Protein AF-A0AAV6CC73-F1 (afdb_monomer_lite)

Radius of gyration: 17.83 Å; chains: 1; bounding box: 37×33×44 Å

Structure (mmCIF, N/CA/C/O backbone):
data_AF-A0AAV6CC73-F1
#
_entry.id   AF-A0AAV6CC73-F1
#
loop_
_atom_site.group_PDB
_atom_site.id
_atom_site.type_symbol
_atom_site.label_atom_id
_atom_site.label_alt_id
_atom_site.label_comp_id
_atom_site.label_asym_id
_atom_site.label_entity_id
_atom_site.label_seq_id
_atom_site.pdbx_PDB_ins_code
_atom_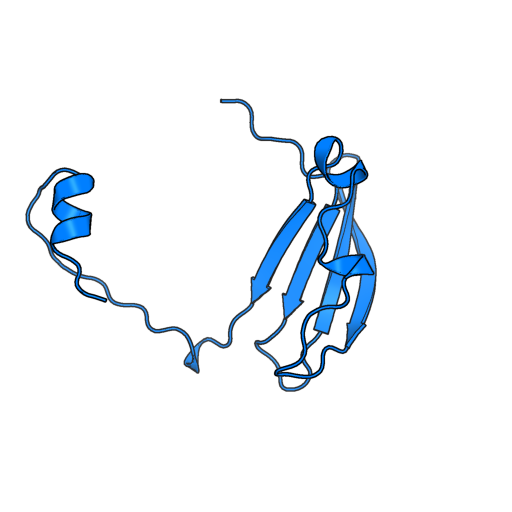site.Cartn_x
_atom_site.Cartn_y
_atom_site.Cartn_z
_atom_site.occupancy
_atom_site.B_iso_or_equiv
_atom_site.auth_seq_id
_atom_site.auth_comp_id
_atom_site.auth_asym_id
_atom_site.auth_atom_id
_atom_site.pdbx_PDB_model_num
ATOM 1 N N . MET A 1 1 ? -16.486 17.781 -3.848 1.00 48.88 1 MET A N 1
ATOM 2 C CA . MET A 1 1 ? -15.075 17.824 -4.309 1.00 48.88 1 MET A CA 1
ATOM 3 C C . MET A 1 1 ? -14.931 16.892 -5.508 1.00 48.88 1 MET A C 1
ATOM 5 O O . MET A 1 1 ? -15.397 15.765 -5.415 1.00 48.88 1 MET A O 1
ATOM 9 N N . LYS A 1 2 ? -14.367 17.331 -6.645 1.00 57.34 2 LYS A N 1
ATOM 10 C CA . LYS A 1 2 ? -14.126 16.427 -7.790 1.00 57.34 2 LYS A CA 1
ATOM 11 C C . LYS A 1 2 ? -12.947 15.503 -7.466 1.00 57.34 2 LYS A C 1
ATOM 13 O O . LYS A 1 2 ? -11.908 15.989 -7.024 1.00 57.34 2 LYS A O 1
ATOM 18 N N . ALA A 1 3 ? -13.106 14.195 -7.677 1.00 69.62 3 ALA A N 1
ATOM 19 C CA . ALA A 1 3 ? -12.035 13.225 -7.461 1.00 69.62 3 ALA A CA 1
ATOM 20 C C . ALA A 1 3 ? -10.827 13.554 -8.357 1.00 69.62 3 ALA A C 1
ATOM 22 O O . ALA A 1 3 ? -10.976 13.819 -9.553 1.00 69.62 3 ALA A O 1
ATOM 23 N N . LYS A 1 4 ? -9.623 13.570 -7.775 1.00 79.38 4 LYS A N 1
ATOM 24 C CA . LYS A 1 4 ? -8.394 13.878 -8.513 1.00 79.38 4 LYS A CA 1
ATOM 25 C C . LYS A 1 4 ? -8.109 12.747 -9.504 1.00 79.38 4 LYS A C 1
ATOM 27 O O . LYS A 1 4 ? -8.020 11.589 -9.108 1.00 79.38 4 LYS A O 1
ATOM 32 N N . LYS A 1 5 ? -7.931 13.077 -10.787 1.00 87.00 5 LYS A N 1
ATOM 33 C CA . LYS A 1 5 ? -7.600 12.087 -11.822 1.00 87.00 5 LYS A CA 1
ATOM 34 C C . LYS A 1 5 ? -6.266 11.401 -11.500 1.00 87.00 5 LYS A C 1
ATOM 36 O O . LYS A 1 5 ? -5.237 12.076 -11.370 1.00 87.00 5 LYS A O 1
ATOM 41 N N . ILE A 1 6 ? -6.290 10.074 -11.391 1.00 89.75 6 ILE A N 1
ATOM 42 C CA . ILE A 1 6 ? -5.101 9.227 -11.248 1.00 89.75 6 ILE A CA 1
ATOM 43 C C . ILE A 1 6 ? -4.494 8.988 -12.634 1.00 89.75 6 ILE A C 1
ATOM 45 O O . ILE A 1 6 ? -5.221 8.733 -13.589 1.00 89.75 6 ILE A O 1
ATOM 49 N N . HIS A 1 7 ? -3.173 9.124 -12.742 1.00 91.38 7 HIS A N 1
ATOM 50 C CA . HIS A 1 7 ? -2.419 8.970 -13.995 1.00 91.38 7 HIS A CA 1
ATOM 51 C C . HIS A 1 7 ? -1.514 7.737 -13.977 1.00 91.38 7 HIS A C 1
ATOM 53 O O . HIS A 1 7 ? -1.153 7.213 -15.025 1.00 91.38 7 HIS A O 1
ATOM 59 N N . SER A 1 8 ? -1.132 7.281 -12.790 1.00 91.25 8 SER A N 1
ATOM 60 C CA . SER A 1 8 ? -0.389 6.043 -12.598 1.00 91.25 8 SER A CA 1
ATOM 61 C C . SER A 1 8 ? -0.661 5.465 -11.218 1.00 91.25 8 SER A C 1
ATOM 63 O O . SER A 1 8 ? -1.073 6.180 -10.299 1.00 91.25 8 SER A O 1
ATOM 65 N N . CYS A 1 9 ? -0.439 4.165 -11.075 1.00 92.12 9 CYS A N 1
ATOM 66 C CA . CYS A 1 9 ? -0.592 3.453 -9.820 1.00 92.12 9 CYS A CA 1
ATOM 67 C C . CYS A 1 9 ? 0.612 2.545 -9.583 1.00 92.12 9 CYS A C 1
ATOM 69 O O . CYS A 1 9 ? 1.030 1.832 -10.484 1.00 92.12 9 CYS A O 1
ATOM 71 N N . ASN A 1 10 ? 1.162 2.573 -8.378 1.00 93.00 10 ASN A N 1
ATOM 72 C CA . ASN A 1 10 ? 2.122 1.588 -7.914 1.00 93.00 10 ASN A CA 1
ATOM 73 C C . ASN A 1 10 ? 1.415 0.654 -6.930 1.00 93.00 10 ASN A C 1
ATOM 75 O O . ASN A 1 10 ? 0.722 1.140 -6.035 1.00 93.00 10 ASN A O 1
ATOM 79 N N . VAL A 1 11 ? 1.626 -0.650 -7.070 1.00 93.75 11 VAL A N 1
ATOM 80 C CA . VAL A 1 11 ? 1.172 -1.668 -6.118 1.00 93.75 11 VAL A CA 1
ATOM 81 C C . VAL A 1 11 ? 2.403 -2.384 -5.585 1.00 93.75 11 VAL A C 1
ATOM 83 O O . VAL A 1 11 ? 3.115 -3.034 -6.347 1.00 93.75 11 VAL A O 1
ATOM 86 N N . LEU A 1 12 ? 2.668 -2.215 -4.294 1.00 92.12 12 LEU A N 1
ATOM 87 C CA . LEU A 1 12 ? 3.698 -2.943 -3.569 1.00 92.12 12 LEU A CA 1
ATOM 88 C C . LEU A 1 12 ? 3.056 -4.170 -2.924 1.00 92.12 12 LEU A C 1
ATOM 90 O O . LEU A 1 12 ? 2.285 -4.037 -1.977 1.00 92.12 12 LEU A O 1
ATOM 94 N N . ASP A 1 13 ? 3.374 -5.342 -3.446 1.00 91.94 13 ASP A N 1
ATOM 95 C CA . ASP A 1 13 ? 2.960 -6.619 -2.894 1.00 91.94 13 ASP A CA 1
ATOM 96 C C . ASP A 1 13 ? 3.984 -7.085 -1.862 1.00 91.94 13 ASP A C 1
ATOM 98 O O . ASP A 1 13 ? 5.113 -7.426 -2.215 1.00 91.94 13 ASP A O 1
ATOM 102 N N . LEU A 1 14 ? 3.593 -7.050 -0.589 1.00 87.69 14 LEU A N 1
ATOM 103 C CA . LEU A 1 14 ? 4.340 -7.638 0.522 1.00 87.69 14 LEU A CA 1
ATOM 104 C C . LEU A 1 14 ? 3.673 -8.922 1.032 1.00 87.69 14 LEU A C 1
ATOM 106 O O . LEU A 1 14 ? 4.172 -9.508 1.986 1.00 87.69 14 LEU A O 1
ATOM 110 N N . ALA A 1 15 ? 2.541 -9.328 0.443 1.00 83.38 15 ALA A N 1
ATOM 111 C CA . ALA A 1 15 ? 1.695 -10.416 0.927 1.00 83.38 15 ALA A CA 1
ATOM 112 C C . ALA A 1 15 ? 2.234 -11.811 0.567 1.00 83.38 15 ALA A C 1
ATOM 11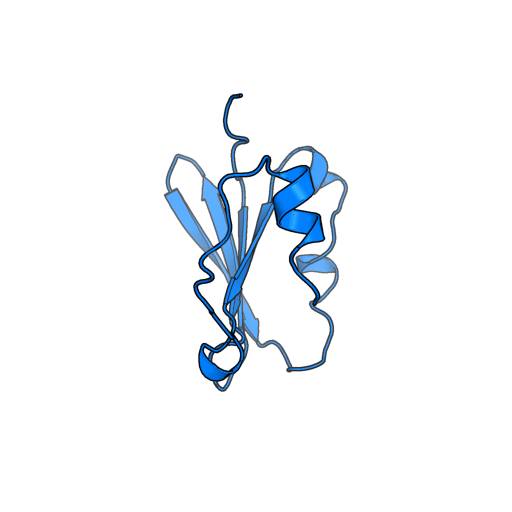4 O O . ALA A 1 15 ? 1.880 -12.788 1.221 1.00 83.38 15 ALA A O 1
ATO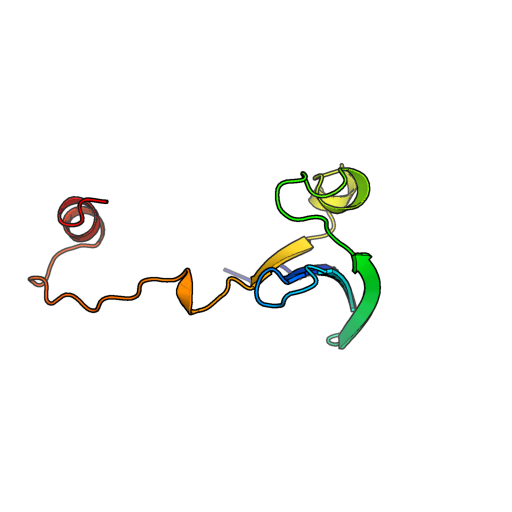M 115 N N . HIS A 1 16 ? 3.083 -11.906 -0.458 1.00 80.62 16 HIS A N 1
ATOM 116 C CA . HIS A 1 16 ? 3.627 -13.166 -0.966 1.00 80.62 16 HIS A CA 1
ATOM 117 C C . HIS A 1 16 ? 5.121 -13.331 -0.644 1.00 80.62 16 HIS A C 1
ATOM 119 O O . HIS A 1 16 ? 5.835 -12.356 -0.415 1.00 80.62 16 HIS A O 1
ATOM 125 N N . GLU A 1 17 ? 5.618 -14.574 -0.711 1.00 78.88 17 GLU A N 1
ATOM 126 C CA . GLU A 1 17 ? 7.021 -14.934 -0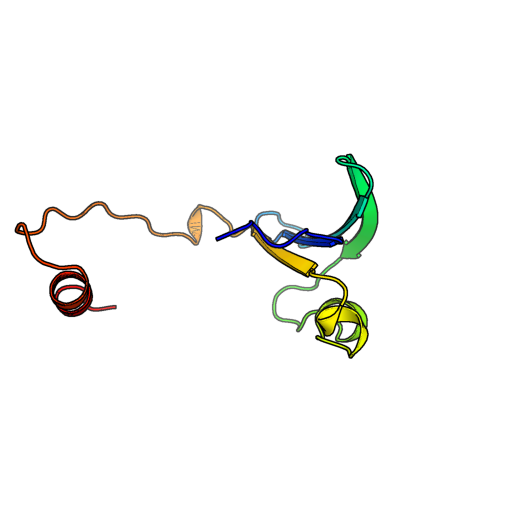.419 1.00 78.88 17 GLU A CA 1
ATOM 127 C C . GLU A 1 17 ? 8.056 -14.150 -1.244 1.00 78.88 17 GLU A C 1
ATOM 129 O O . GLU A 1 17 ? 9.205 -13.997 -0.830 1.00 78.88 17 GLU A O 1
ATOM 134 N N . GLN A 1 18 ? 7.659 -13.644 -2.413 1.00 85.69 18 GLN A N 1
ATOM 135 C CA . GLN A 1 18 ? 8.494 -12.813 -3.274 1.00 85.69 18 GLN A CA 1
ATOM 136 C C . GLN A 1 18 ? 7.859 -11.431 -3.417 1.00 85.69 18 GLN A C 1
ATOM 138 O O . GLN A 1 18 ? 7.033 -11.249 -4.317 1.00 85.69 18 GLN A O 1
ATOM 143 N N . PRO A 1 19 ? 8.243 -10.451 -2.579 1.00 88.69 19 PRO A N 1
ATOM 144 C CA . PRO A 1 19 ? 7.701 -9.114 -2.694 1.00 88.69 19 PRO A CA 1
ATOM 145 C C . PRO A 1 19 ? 8.005 -8.498 -4.052 1.00 88.69 19 PRO A C 1
ATOM 147 O O . PRO A 1 19 ? 9.108 -8.623 -4.598 1.00 88.69 19 PRO A O 1
ATOM 150 N N . ARG A 1 20 ? 7.011 -7.816 -4.610 1.00 92.75 20 ARG A N 1
ATOM 151 C CA . ARG A 1 20 ? 7.080 -7.236 -5.952 1.00 92.75 20 ARG A CA 1
ATOM 152 C C . ARG A 1 20 ? 6.449 -5.861 -5.964 1.00 92.75 20 ARG A C 1
ATOM 154 O O . ARG A 1 20 ? 5.540 -5.552 -5.203 1.00 92.75 20 ARG A O 1
ATOM 161 N N . LEU A 1 21 ? 6.942 -5.020 -6.858 1.00 93.06 21 LEU A N 1
ATOM 162 C CA . LEU A 1 21 ? 6.373 -3.717 -7.139 1.00 93.06 21 LEU A CA 1
ATOM 163 C C . LEU A 1 21 ? 5.893 -3.694 -8.581 1.00 93.06 21 LEU A C 1
ATOM 165 O O . LEU A 1 21 ? 6.700 -3.704 -9.514 1.00 93.06 21 LEU A O 1
ATOM 169 N N . TRP A 1 22 ? 4.580 -3.608 -8.754 1.00 94.62 22 TRP A N 1
ATOM 170 C CA . TRP A 1 22 ? 3.966 -3.353 -10.047 1.00 94.62 22 TRP A CA 1
ATOM 171 C C . TRP A 1 22 ? 3.716 -1.868 -10.229 1.00 94.62 22 TRP A C 1
ATOM 173 O O . TRP A 1 22 ? 3.321 -1.154 -9.305 1.00 94.62 22 TRP A O 1
ATOM 183 N N . ARG A 1 23 ? 3.916 -1.403 -11.455 1.00 93.19 23 ARG A N 1
ATOM 184 C CA . ARG A 1 23 ? 3.599 -0.048 -11.880 1.00 93.19 23 ARG A CA 1
ATOM 185 C C . ARG A 1 23 ? 2.590 -0.127 -12.997 1.00 93.19 23 ARG A C 1
ATOM 187 O O . ARG A 1 23 ? 2.767 -0.878 -13.952 1.00 93.19 23 ARG A O 1
ATOM 194 N N . PHE A 1 24 ? 1.572 0.700 -12.898 1.00 94.19 24 PHE A N 1
ATOM 195 C CA . PHE A 1 24 ? 0.498 0.803 -13.854 1.00 94.19 24 PHE A CA 1
ATOM 196 C C . PHE A 1 24 ? 0.389 2.233 -14.364 1.00 94.19 24 PHE A C 1
ATOM 198 O O . PHE A 1 24 ? 0.500 3.198 -13.602 1.00 94.19 24 PHE A O 1
ATOM 205 N N . ASP A 1 25 ? 0.113 2.366 -15.652 1.00 93.12 25 ASP A N 1
ATOM 206 C CA . ASP A 1 25 ? -0.282 3.616 -16.281 1.00 93.12 25 ASP A CA 1
ATOM 207 C C . ASP A 1 25 ? -1.817 3.657 -16.376 1.00 93.12 25 ASP A C 1
ATOM 209 O O . ASP A 1 25 ? -2.453 2.689 -16.803 1.00 93.12 25 ASP A O 1
ATOM 213 N N . ALA A 1 26 ? -2.415 4.760 -15.919 1.00 90.81 26 ALA A N 1
ATOM 214 C CA . ALA A 1 26 ? -3.856 4.982 -15.944 1.00 90.81 26 ALA A CA 1
ATOM 215 C C . ALA A 1 26 ? -4.190 6.049 -16.997 1.00 90.81 26 ALA A C 1
ATOM 217 O O . ALA A 1 26 ? -4.030 7.255 -16.775 1.00 90.81 26 ALA A O 1
ATOM 218 N N . ARG A 1 27 ? -4.675 5.605 -18.159 1.00 85.31 27 ARG A N 1
ATOM 219 C CA . ARG A 1 27 ? -5.034 6.454 -19.306 1.00 85.31 27 ARG A CA 1
ATOM 220 C C . ARG A 1 27 ? -6.385 6.048 -19.865 1.00 85.31 27 ARG A C 1
ATOM 222 O O . ARG A 1 27 ? -6.713 4.872 -19.927 1.00 85.31 27 ARG A O 1
ATOM 229 N N . ASN A 1 28 ? -7.153 7.040 -20.315 1.00 80.31 28 ASN A N 1
ATOM 230 C CA . ASN A 1 28 ? -8.410 6.846 -21.050 1.00 80.31 28 ASN A CA 1
ATOM 231 C C . ASN A 1 28 ? -9.415 5.897 -20.365 1.00 80.31 28 ASN A C 1
ATOM 233 O O . ASN A 1 28 ? -10.126 5.162 -21.037 1.00 80.31 28 ASN A O 1
ATOM 237 N N . GLY A 1 29 ? -9.460 5.899 -19.028 1.00 80.69 29 GLY A N 1
ATOM 238 C CA . GLY A 1 29 ? -10.346 5.023 -18.251 1.00 80.69 29 GLY A CA 1
ATOM 239 C C . GLY A 1 29 ? -9.851 3.580 -18.088 1.00 80.69 29 GLY A C 1
ATOM 240 O O . GLY A 1 29 ? -10.503 2.810 -17.395 1.00 80.69 29 GLY A O 1
ATOM 241 N N . GLY A 1 30 ? -8.702 3.225 -18.671 1.00 87.50 30 GLY A N 1
ATOM 242 C CA . GLY A 1 30 ? -8.047 1.930 -18.504 1.00 87.50 30 GLY A CA 1
ATOM 243 C C . GLY A 1 30 ? -6.811 1.995 -17.605 1.00 87.50 30 GLY A C 1
ATOM 244 O O . GLY A 1 30 ? -6.233 3.063 -17.380 1.00 87.50 30 GLY A O 1
ATOM 245 N N . VAL A 1 31 ? -6.397 0.826 -17.119 1.00 92.62 31 VAL A N 1
ATOM 246 C CA . VAL A 1 31 ? -5.183 0.621 -16.320 1.00 92.62 31 VAL A CA 1
ATOM 247 C C . VAL A 1 31 ? -4.334 -0.438 -17.022 1.00 92.62 31 VAL A C 1
ATOM 249 O O . VAL A 1 31 ? -4.814 -1.541 -17.272 1.00 92.62 31 VAL A O 1
ATOM 252 N N . LYS A 1 32 ? -3.089 -0.104 -17.372 1.00 94.81 32 LYS A N 1
ATOM 253 C CA . LYS A 1 32 ? -2.157 -1.007 -18.067 1.00 94.81 32 LYS A CA 1
ATOM 254 C C . LYS A 1 32 ? -0.893 -1.199 -17.239 1.00 94.81 32 LYS A C 1
ATOM 256 O O . LYS A 1 32 ? -0.364 -0.220 -16.723 1.00 94.81 32 LYS A O 1
ATOM 261 N N . LEU A 1 33 ? -0.387 -2.432 -17.153 1.00 94.94 33 LEU A N 1
ATOM 262 C CA . LEU A 1 33 ? 0.912 -2.717 -16.540 1.00 94.94 33 LEU A CA 1
ATOM 263 C C . LEU A 1 33 ? 2.033 -2.045 -1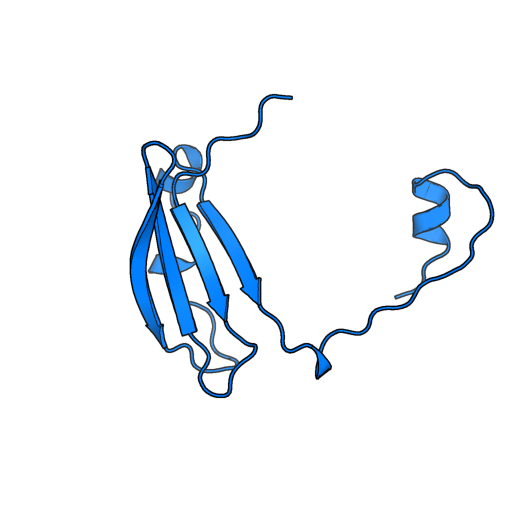7.356 1.00 94.94 33 LEU A C 1
ATOM 265 O O . LEU A 1 33 ? 2.184 -2.297 -18.551 1.00 94.94 33 LEU A O 1
ATOM 269 N N . ASP A 1 34 ? 2.777 -1.162 -16.700 1.00 93.06 34 ASP A N 1
ATOM 270 C CA . ASP A 1 34 ? 3.911 -0.399 -17.237 1.00 93.06 34 ASP A CA 1
ATOM 271 C C . ASP A 1 34 ? 5.257 -1.005 -16.815 1.00 93.06 34 ASP A C 1
ATOM 273 O O . ASP A 1 34 ? 6.261 -0.870 -17.510 1.00 93.06 34 ASP A O 1
ATOM 277 N N . GLY A 1 35 ? 5.299 -1.696 -15.677 1.00 91.88 35 GLY A N 1
ATOM 278 C CA . GLY A 1 35 ? 6.496 -2.412 -15.269 1.00 91.88 35 GLY A CA 1
ATOM 279 C C . GLY A 1 35 ? 6.313 -3.214 -13.997 1.00 91.88 35 GLY A C 1
ATOM 280 O O . GLY A 1 35 ? 5.376 -3.004 -13.230 1.00 91.88 35 GLY A O 1
ATOM 281 N N . GLU A 1 36 ? 7.262 -4.107 -13.778 1.00 94.19 36 GLU A N 1
ATOM 282 C CA . GLU A 1 36 ? 7.346 -4.977 -12.619 1.00 94.19 36 GLU A CA 1
ATOM 283 C C . GLU A 1 36 ? 8.795 -5.017 -12.150 1.00 94.19 36 GLU A C 1
ATOM 285 O O . GLU A 1 36 ? 9.720 -5.006 -12.968 1.00 94.19 36 GLU A O 1
ATOM 290 N N . MET A 1 37 ? 8.999 -5.046 -10.838 1.00 91.88 37 MET A N 1
ATOM 291 C CA . MET A 1 37 ? 10.315 -5.295 -10.272 1.00 91.88 37 MET A CA 1
ATOM 292 C C . MET A 1 37 ? 10.226 -6.082 -8.962 1.00 91.88 37 MET A C 1
ATOM 294 O O . MET A 1 37 ? 9.311 -5.834 -8.172 1.00 91.88 37 MET A O 1
ATOM 298 N N . PRO A 1 38 ? 11.170 -7.001 -8.700 1.00 91.69 38 PRO A N 1
ATOM 299 C CA . PRO A 1 38 ? 11.282 -7.637 -7.396 1.00 91.69 38 PRO A CA 1
ATOM 300 C C . PRO A 1 38 ? 11.699 -6.608 -6.340 1.00 91.69 38 PRO A C 1
ATOM 302 O O . PRO A 1 38 ? 12.439 -5.662 -6.629 1.00 91.69 38 PRO A O 1
ATOM 305 N N . ILE A 1 39 ? 11.230 -6.806 -5.113 1.00 88.94 39 ILE A N 1
ATOM 306 C CA . ILE A 1 39 ? 11.593 -6.010 -3.944 1.00 88.94 39 ILE A CA 1
ATOM 307 C C . ILE A 1 39 ? 12.197 -6.941 -2.903 1.00 88.94 39 ILE A C 1
ATOM 309 O O . ILE A 1 39 ? 11.634 -7.980 -2.571 1.00 88.94 39 ILE A O 1
ATOM 313 N N . THR A 1 40 ? 13.345 -6.549 -2.361 1.00 86.25 40 THR A N 1
ATOM 314 C CA . THR A 1 40 ? 13.934 -7.251 -1.225 1.00 86.25 40 THR A CA 1
ATOM 315 C C . THR A 1 40 ? 13.267 -6.745 0.059 1.00 86.25 40 THR A C 1
ATOM 317 O O . THR A 1 40 ? 13.326 -5.535 0.316 1.00 86.25 40 THR A O 1
ATOM 320 N N . PRO A 1 41 ? 12.641 -7.617 0.875 1.00 80.56 41 PRO A N 1
ATOM 321 C CA . PRO A 1 41 ? 12.082 -7.218 2.163 1.00 80.56 41 PRO A CA 1
ATOM 322 C C . PRO A 1 41 ? 13.104 -6.443 3.007 1.00 80.56 41 PRO A C 1
ATOM 324 O O . PRO A 1 41 ? 14.290 -6.768 3.018 1.00 80.56 41 PRO A O 1
ATOM 327 N N . GLY A 1 42 ? 12.655 -5.395 3.698 1.00 79.69 42 GLY A N 1
ATOM 328 C CA . GLY A 1 42 ? 13.519 -4.558 4.540 1.00 79.69 42 GLY A CA 1
ATOM 329 C C . GLY A 1 42 ? 14.400 -3.553 3.785 1.00 79.69 42 GLY A C 1
ATOM 330 O O . GLY A 1 42 ? 15.080 -2.753 4.424 1.00 79.69 42 GLY A O 1
ATOM 331 N N . THR A 1 43 ? 14.372 -3.534 2.448 1.00 82.44 43 THR A N 1
ATOM 332 C CA . THR A 1 43 ? 15.068 -2.510 1.652 1.00 82.44 43 THR A CA 1
ATOM 333 C C . THR A 1 43 ? 14.116 -1.390 1.221 1.00 82.44 43 THR A C 1
ATOM 335 O O . THR A 1 43 ? 12.941 -1.644 0.942 1.00 82.44 43 THR A O 1
ATOM 338 N N . PRO A 1 44 ? 14.583 -0.130 1.158 1.00 81.44 44 PRO A N 1
ATOM 339 C CA . PRO A 1 44 ? 13.758 0.964 0.667 1.00 81.44 44 PRO A CA 1
ATOM 340 C C . PRO A 1 44 ? 13.441 0.786 -0.823 1.00 81.44 44 PRO A C 1
ATOM 342 O O . PRO A 1 44 ? 14.302 0.415 -1.623 1.00 81.44 44 PRO A O 1
ATOM 345 N N . VAL A 1 45 ? 12.209 1.129 -1.216 1.00 81.94 45 VAL A N 1
ATOM 346 C CA . VAL A 1 45 ? 11.807 1.169 -2.630 1.00 81.94 45 VAL A CA 1
ATOM 347 C C . VAL A 1 45 ? 12.728 2.131 -3.394 1.00 81.94 45 VAL A C 1
ATOM 349 O O . VAL A 1 45 ? 12.955 3.250 -2.917 1.00 81.94 45 VAL A O 1
ATOM 352 N N . PRO A 1 46 ? 13.227 1.768 -4.594 1.00 82.00 46 PRO A N 1
ATOM 353 C CA . PRO A 1 46 ? 14.131 2.630 -5.340 1.00 82.00 46 PRO A CA 1
ATOM 354 C C . PRO A 1 46 ? 13.562 4.043 -5.543 1.00 82.00 46 PRO A C 1
ATOM 356 O O . PRO A 1 46 ? 12.418 4.186 -5.996 1.00 82.00 46 PRO A O 1
ATOM 359 N N . PRO A 1 47 ? 14.356 5.107 -5.308 1.00 80.00 47 PRO A N 1
ATOM 360 C CA . PRO A 1 47 ? 13.884 6.487 -5.407 1.00 80.00 47 PRO A CA 1
ATOM 361 C C . PRO A 1 47 ? 13.274 6.825 -6.769 1.00 80.00 47 PRO A C 1
ATOM 363 O O . PRO A 1 47 ? 12.297 7.558 -6.846 1.00 80.00 47 PRO A O 1
ATOM 366 N N . ARG A 1 48 ? 13.782 6.234 -7.858 1.00 75.69 48 ARG A N 1
ATOM 367 C CA . ARG A 1 48 ? 13.230 6.431 -9.211 1.00 75.69 48 ARG A CA 1
ATOM 368 C C . ARG A 1 48 ? 11.769 5.989 -9.350 1.00 75.69 48 ARG A C 1
ATOM 370 O O . ARG A 1 48 ? 11.089 6.462 -10.255 1.00 75.69 48 ARG A O 1
ATOM 377 N N . VAL A 1 49 ? 11.292 5.100 -8.479 1.00 75.56 49 VAL A N 1
ATOM 378 C CA . VAL A 1 49 ? 9.919 4.582 -8.497 1.00 75.56 49 VAL A CA 1
ATOM 379 C C . VAL A 1 49 ? 9.069 5.192 -7.380 1.00 75.56 49 VAL A C 1
ATOM 381 O O . VAL A 1 49 ? 7.910 5.544 -7.613 1.00 75.56 49 VAL A O 1
ATOM 384 N N . GLY A 1 50 ? 9.645 5.349 -6.185 1.00 70.88 50 GLY A N 1
ATOM 385 C CA . GLY A 1 50 ? 8.935 5.832 -4.997 1.00 70.88 50 GLY A CA 1
ATOM 386 C C . GLY A 1 50 ? 8.947 7.351 -4.799 1.00 70.88 50 GLY A C 1
ATOM 387 O O . GLY A 1 50 ? 8.029 7.892 -4.182 1.00 70.88 50 GLY A O 1
ATOM 388 N N . ALA A 1 51 ? 9.943 8.071 -5.326 1.00 75.62 51 ALA A N 1
ATOM 389 C CA . ALA A 1 51 ? 10.097 9.491 -5.030 1.00 75.62 51 ALA A CA 1
ATOM 390 C C . ALA A 1 51 ? 9.055 10.365 -5.749 1.00 75.62 51 ALA A C 1
ATOM 392 O O . ALA A 1 51 ? 8.604 10.117 -6.879 1.00 75.62 51 ALA A O 1
ATOM 393 N N . LYS A 1 52 ? 8.674 11.452 -5.078 1.00 72.62 52 LYS A N 1
ATOM 394 C CA . LYS A 1 52 ? 7.877 12.527 -5.668 1.00 72.62 52 LYS A CA 1
ATOM 395 C C . LYS A 1 52 ? 8.817 13.488 -6.396 1.00 72.62 52 LYS A C 1
ATOM 397 O O . LYS A 1 52 ? 9.451 14.331 -5.780 1.00 72.62 52 LYS A O 1
ATOM 402 N N . GLY A 1 53 ? 8.923 13.331 -7.714 1.00 74.38 53 GLY A N 1
ATOM 403 C CA . GLY A 1 53 ? 9.573 14.309 -8.590 1.00 74.38 53 GLY A CA 1
ATOM 404 C C . GLY A 1 53 ? 8.623 15.437 -8.995 1.00 74.38 53 GLY A C 1
ATOM 405 O O . GLY A 1 53 ? 7.415 15.358 -8.763 1.00 74.38 53 GLY A O 1
ATOM 406 N N . TRP A 1 54 ? 9.139 16.451 -9.685 1.00 76.50 54 TRP A N 1
ATOM 407 C CA . TRP A 1 54 ? 8.345 17.580 -10.185 1.00 76.50 54 TRP A CA 1
ATOM 408 C C . TRP A 1 54 ? 7.180 17.134 -11.087 1.00 76.50 54 TRP A C 1
ATOM 410 O O . TRP A 1 54 ? 6.099 17.716 -11.028 1.00 76.50 54 TRP A O 1
ATOM 420 N N . GLN A 1 55 ? 7.325 16.032 -11.841 1.00 72.62 55 GLN A N 1
ATOM 421 C CA . GLN A 1 55 ? 6.217 15.491 -12.643 1.00 72.62 55 GLN A CA 1
ATOM 422 C C . GLN A 1 55 ? 5.030 15.004 -11.789 1.00 72.62 55 GLN A C 1
ATOM 424 O O . GLN A 1 55 ? 3.898 14.995 -12.271 1.00 72.62 55 GLN A O 1
ATOM 429 N N . SER A 1 56 ? 5.256 14.619 -10.526 1.00 71.44 56 SER A N 1
ATOM 430 C CA . SER A 1 56 ? 4.195 14.139 -9.622 1.00 71.44 56 SER A CA 1
ATOM 431 C C . SER A 1 56 ? 3.252 15.246 -9.137 1.00 71.44 56 SER A C 1
ATOM 433 O O . SER A 1 56 ? 2.149 14.953 -8.675 1.00 71.44 56 SER A O 1
ATOM 435 N N . LEU A 1 57 ? 3.649 16.515 -9.296 1.00 76.12 57 LEU A N 1
ATOM 436 C CA . LEU A 1 57 ? 2.794 17.671 -9.018 1.00 76.12 57 LEU A CA 1
ATOM 437 C C . LEU A 1 57 ? 1.650 17.773 -10.038 1.00 76.12 57 LEU A C 1
ATOM 439 O O . LEU A 1 57 ? 0.521 18.091 -9.668 1.00 76.12 57 LEU A O 1
ATOM 443 N N . PHE A 1 58 ? 1.921 17.417 -11.297 1.00 79.31 58 PHE A N 1
ATOM 444 C CA . PHE A 1 58 ? 0.957 17.494 -12.400 1.00 79.31 58 PHE A CA 1
ATOM 445 C C . PHE A 1 58 ? 0.306 16.148 -12.736 1.00 79.31 58 PHE A C 1
ATOM 447 O O . PHE A 1 58 ? -0.811 16.108 -13.246 1.00 79.31 58 PHE A O 1
ATOM 454 N N . ARG A 1 59 ? 0.980 15.031 -12.437 1.00 84.25 59 ARG A N 1
ATOM 455 C CA . ARG A 1 59 ? 0.474 13.672 -12.660 1.00 84.25 59 ARG A CA 1
ATOM 456 C C . ARG A 1 59 ? 0.312 12.946 -11.335 1.00 84.25 59 ARG A C 1
ATOM 458 O O . ARG A 1 59 ? 1.279 12.446 -10.764 1.00 84.25 59 ARG A O 1
ATOM 465 N N . THR A 1 60 ? -0.928 12.874 -10.859 1.00 88.06 60 THR A N 1
ATOM 466 C CA . THR A 1 60 ? -1.261 12.143 -9.633 1.00 88.06 60 THR A CA 1
ATOM 467 C C . THR A 1 60 ? -0.889 10.673 -9.773 1.00 88.06 60 THR A C 1
ATOM 469 O O . THR A 1 60 ? -1.375 9.997 -10.682 1.00 88.06 60 THR A O 1
ATOM 472 N N . ARG A 1 61 ? -0.085 10.181 -8.832 1.00 89.31 61 ARG A N 1
ATOM 473 C CA . ARG A 1 61 ? 0.252 8.769 -8.684 1.00 89.31 61 ARG A CA 1
ATOM 474 C C . ARG A 1 61 ? -0.393 8.221 -7.419 1.00 89.31 61 ARG A C 1
ATOM 476 O O . ARG A 1 61 ? -0.237 8.823 -6.358 1.00 89.31 61 ARG A O 1
ATOM 483 N N . LEU A 1 62 ? -1.090 7.100 -7.540 1.00 89.94 62 LEU A N 1
ATOM 484 C CA . LEU A 1 62 ? -1.624 6.343 -6.412 1.00 89.94 62 LEU A CA 1
ATOM 485 C C . LEU A 1 62 ? -0.598 5.284 -5.991 1.00 89.94 62 LEU A C 1
ATOM 487 O O . LEU A 1 62 ? -0.117 4.550 -6.844 1.00 89.94 62 LEU A O 1
ATOM 491 N N . ASN A 1 63 ? -0.254 5.196 -4.709 1.00 90.56 63 ASN A N 1
ATOM 492 C CA . ASN A 1 63 ? 0.576 4.103 -4.196 1.00 90.56 63 ASN A CA 1
ATOM 493 C C . ASN A 1 63 ? -0.288 3.241 -3.276 1.00 90.56 63 ASN A C 1
ATOM 495 O O . ASN A 1 63 ? -0.914 3.776 -2.364 1.00 90.56 63 ASN A O 1
ATOM 499 N N . ILE A 1 64 ? -0.322 1.940 -3.537 1.00 92.00 64 ILE A N 1
ATOM 500 C CA . ILE A 1 64 ? -1.060 0.932 -2.779 1.00 92.00 64 ILE A CA 1
ATOM 501 C C . ILE A 1 64 ? -0.040 -0.067 -2.243 1.00 92.00 64 ILE A C 1
ATOM 503 O O . ILE A 1 64 ? 0.893 -0.437 -2.955 1.00 92.00 64 ILE A O 1
ATOM 507 N N . VAL A 1 65 ? -0.224 -0.500 -1.000 1.00 91.06 65 VAL A N 1
ATOM 508 C CA . VAL A 1 65 ? 0.516 -1.621 -0.421 1.00 91.06 65 VAL A CA 1
ATOM 509 C C . VAL A 1 65 ? -0.464 -2.745 -0.108 1.00 91.06 65 VAL A C 1
ATOM 511 O O . VAL A 1 65 ? -1.541 -2.492 0.433 1.00 91.06 65 VAL A O 1
ATOM 514 N N . TRP A 1 66 ? -0.111 -3.970 -0.478 1.00 90.88 66 TRP A N 1
ATOM 515 C CA . TRP A 1 66 ? -0.785 -5.183 -0.033 1.00 90.88 66 TRP A CA 1
ATOM 516 C C . TRP A 1 66 ? 0.040 -5.784 1.092 1.00 90.88 66 TRP A C 1
ATOM 518 O O . TRP A 1 66 ? 1.210 -6.110 0.903 1.00 90.88 66 TRP A O 1
ATOM 528 N N . ILE A 1 67 ? -0.568 -5.858 2.270 1.00 87.69 67 ILE A N 1
ATOM 529 C CA . ILE A 1 67 ? 0.055 -6.363 3.491 1.00 87.69 67 ILE A CA 1
ATOM 530 C C . ILE A 1 67 ? -0.470 -7.788 3.712 1.00 87.69 67 ILE A C 1
ATOM 532 O O . ILE A 1 67 ? -1.665 -8.011 3.487 1.00 87.69 67 ILE A O 1
ATOM 536 N N . PRO A 1 68 ? 0.382 -8.740 4.135 1.00 86.56 68 PRO A N 1
ATOM 537 C CA . PRO A 1 68 ? -0.071 -10.057 4.565 1.00 86.56 68 PRO A CA 1
ATOM 538 C C . PRO A 1 68 ? -1.207 -9.962 5.595 1.00 86.56 68 PRO A C 1
ATOM 540 O O . PRO A 1 68 ? -1.158 -9.145 6.517 1.00 86.56 68 PRO A O 1
ATOM 543 N N . SER A 1 69 ? -2.243 -10.792 5.460 1.00 85.94 69 SER A N 1
ATOM 544 C CA . SER A 1 69 ? -3.399 -10.746 6.368 1.00 85.94 69 SER A CA 1
ATOM 545 C C . SER A 1 69 ? -3.056 -11.153 7.801 1.00 85.94 69 SER A C 1
ATOM 547 O O . SER A 1 69 ? -3.713 -10.708 8.731 1.00 85.94 69 SER A O 1
ATOM 549 N N . ASP A 1 70 ? -2.030 -11.982 7.983 1.00 86.81 70 ASP A N 1
ATOM 550 C CA . ASP A 1 70 ? -1.483 -12.386 9.283 1.00 86.81 70 ASP A CA 1
ATOM 551 C C . ASP A 1 70 ? -0.691 -11.265 9.981 1.00 86.81 70 ASP A C 1
ATOM 553 O O . ASP A 1 70 ? -0.465 -11.330 11.187 1.00 86.81 70 ASP A O 1
ATOM 557 N N . GLN A 1 71 ? -0.321 -10.210 9.249 1.00 84.06 71 GLN A N 1
ATOM 558 C CA . GLN A 1 71 ? 0.300 -8.995 9.786 1.00 84.06 71 GLN A CA 1
ATOM 559 C C . GLN A 1 71 ? -0.707 -7.858 10.019 1.00 84.06 71 GLN A C 1
ATOM 561 O O . GLN A 1 71 ? -0.326 -6.791 10.503 1.00 84.06 71 GLN A O 1
ATOM 566 N N . LEU A 1 72 ? -1.988 -8.062 9.689 1.00 85.00 72 LEU A N 1
ATOM 567 C CA . LEU A 1 72 ? -3.052 -7.092 9.924 1.00 85.00 72 LEU A CA 1
ATOM 568 C C . LEU A 1 72 ? -3.946 -7.553 11.070 1.00 85.00 72 LEU A C 1
ATOM 570 O O . LEU A 1 72 ? -4.534 -8.631 11.037 1.00 85.00 72 LEU A O 1
ATOM 574 N N . PHE A 1 73 ? -4.128 -6.678 12.051 1.00 84.44 73 PHE A N 1
ATOM 575 C CA . PHE A 1 73 ? -5.044 -6.926 13.146 1.00 84.44 73 PHE A CA 1
ATOM 576 C C . PHE A 1 73 ? -6.267 -6.012 13.046 1.00 84.44 73 PHE A C 1
ATOM 578 O O . PHE A 1 73 ? -6.163 -4.797 13.205 1.00 84.44 73 PHE A O 1
ATOM 585 N N . LEU A 1 74 ? -7.432 -6.599 12.761 1.00 86.19 74 LEU A N 1
ATOM 586 C CA . LEU A 1 74 ? -8.705 -5.886 12.661 1.00 86.19 74 LEU A CA 1
ATOM 587 C C . LEU A 1 74 ? -9.585 -6.220 13.869 1.00 86.19 74 LEU A C 1
ATOM 589 O O . LEU A 1 74 ? -9.881 -7.387 14.124 1.00 86.19 74 LEU A O 1
ATOM 593 N N . ARG A 1 75 ? -10.041 -5.193 14.592 1.00 87.69 75 ARG A N 1
ATOM 594 C CA . ARG A 1 75 ? -11.033 -5.317 15.669 1.00 87.69 75 ARG A CA 1
ATOM 595 C C . ARG A 1 75 ? -12.219 -4.399 15.413 1.00 87.69 75 ARG A C 1
ATOM 597 O O . ARG A 1 75 ? -12.054 -3.284 14.927 1.00 87.69 75 ARG A O 1
ATOM 604 N N . VAL A 1 76 ? -13.404 -4.868 15.792 1.00 90.56 76 VAL A N 1
ATOM 605 C CA . VAL A 1 76 ? -14.622 -4.055 15.870 1.00 90.56 76 VAL A CA 1
ATOM 606 C C . VAL A 1 76 ? -14.840 -3.697 17.336 1.00 90.56 76 VAL A C 1
ATOM 608 O O . VAL A 1 76 ? -14.824 -4.580 18.192 1.00 90.56 76 VAL A O 1
ATOM 611 N N . LEU A 1 77 ? -15.016 -2.408 17.619 1.00 89.56 77 LEU A N 1
ATOM 612 C CA . LEU A 1 77 ? -15.239 -1.882 18.964 1.00 89.56 77 LEU A CA 1
ATOM 613 C C . LEU A 1 77 ? -16.642 -1.284 19.047 1.00 89.56 77 LEU A C 1
ATOM 615 O O . LEU A 1 77 ? -17.091 -0.617 18.116 1.00 89.56 77 LEU A O 1
ATOM 619 N N . GLN A 1 78 ? -17.322 -1.505 20.169 1.00 91.12 78 GLN A N 1
ATOM 620 C CA . GLN A 1 78 ? -18.564 -0.811 20.488 1.00 91.12 78 GLN A CA 1
ATOM 621 C C . GLN A 1 78 ? -18.230 0.391 21.368 1.00 91.12 78 GLN A C 1
ATOM 623 O O . GLN A 1 78 ? -17.758 0.230 22.490 1.00 91.12 78 GLN A O 1
ATOM 628 N N . LEU A 1 79 ? -18.467 1.587 20.840 1.00 90.44 79 LEU A N 1
ATOM 629 C CA . LEU A 1 79 ? -18.218 2.857 21.515 1.00 90.44 79 LEU A CA 1
ATOM 630 C C . LEU A 1 79 ? -19.547 3.604 21.706 1.00 90.44 79 LEU A C 1
ATOM 632 O O . LEU A 1 79 ? -20.497 3.352 20.954 1.00 90.44 79 LEU A O 1
ATOM 636 N N . PRO A 1 80 ? -19.653 4.492 22.709 1.00 90.75 80 PRO A N 1
ATOM 637 C CA . PRO A 1 80 ? -20.792 5.394 22.815 1.00 90.75 80 PRO A CA 1
ATOM 638 C C . PRO A 1 80 ? -20.905 6.280 21.567 1.00 90.75 80 PRO A C 1
ATOM 640 O O . PRO A 1 80 ? -19.938 6.495 20.835 1.00 90.75 80 PRO A O 1
ATOM 643 N N . ALA A 1 81 ? -22.111 6.787 21.310 1.00 93.56 81 ALA A N 1
ATOM 644 C CA . ALA A 1 81 ? -22.320 7.761 20.249 1.00 93.56 81 ALA A CA 1
ATOM 645 C C . ALA A 1 81 ? -21.636 9.081 20.634 1.00 93.56 81 ALA A C 1
ATOM 647 O O . ALA A 1 81 ? -22.075 9.756 21.562 1.00 93.56 81 ALA A O 1
ATOM 648 N N . SER A 1 82 ? -20.588 9.423 19.896 1.00 92.44 82 SER A N 1
ATOM 649 C CA . SER A 1 82 ? -19.712 10.570 20.130 1.00 92.44 82 SER A CA 1
ATOM 650 C C . SER A 1 82 ? -19.307 11.191 18.795 1.00 92.44 82 SER A C 1
ATOM 652 O O . SER A 1 82 ? -19.489 10.582 17.733 1.00 92.44 82 SER A O 1
ATOM 654 N N . ASP A 1 83 ? -18.762 12.407 18.821 1.00 93.31 83 ASP A N 1
ATOM 655 C CA . ASP A 1 83 ? -18.183 12.999 17.616 1.00 93.31 83 ASP A CA 1
ATOM 656 C C . ASP A 1 83 ? -16.837 12.349 17.249 1.00 93.31 83 ASP A C 1
ATOM 658 O O . ASP A 1 83 ? -16.225 11.623 18.032 1.00 93.31 83 ASP A O 1
ATOM 662 N N . ILE A 1 84 ? -16.365 12.591 16.024 1.00 90.12 84 ILE A N 1
ATOM 663 C CA . ILE A 1 84 ? -15.157 11.935 15.508 1.00 90.12 84 ILE A CA 1
ATOM 664 C C . ILE A 1 84 ? -13.886 12.283 16.295 1.00 90.12 84 ILE A C 1
ATOM 666 O O . ILE A 1 84 ? -12.980 11.458 16.375 1.00 90.12 84 ILE A O 1
ATOM 670 N N . THR A 1 85 ? -13.806 13.484 16.867 1.00 90.88 85 THR A N 1
ATOM 671 C CA . THR A 1 85 ? -12.628 13.941 17.615 1.00 90.88 85 THR A CA 1
ATOM 672 C C . THR A 1 85 ? -12.561 13.225 18.956 1.00 90.88 85 THR A C 1
ATOM 674 O O . THR A 1 85 ? -11.504 12.726 19.338 1.00 90.88 85 THR A O 1
ATOM 677 N N . GLU A 1 86 ? -13.706 13.115 19.631 1.00 90.50 86 GLU A N 1
ATOM 678 C CA . GLU A 1 86 ? -13.839 12.360 20.873 1.00 90.50 86 GLU A CA 1
ATOM 679 C C . GLU A 1 86 ? -13.577 10.864 20.640 1.00 90.50 86 GLU A C 1
ATOM 681 O O . GLU A 1 86 ? -12.747 10.281 21.335 1.00 90.50 86 GLU A O 1
ATOM 686 N N . LEU A 1 87 ? -14.162 10.255 19.599 1.00 91.25 87 LEU A N 1
ATOM 687 C CA . LEU A 1 87 ? -13.926 8.843 19.262 1.00 91.25 87 LEU A CA 1
ATOM 688 C C . LEU A 1 87 ? -12.442 8.518 19.045 1.00 91.25 87 LEU A C 1
ATOM 690 O O . LEU A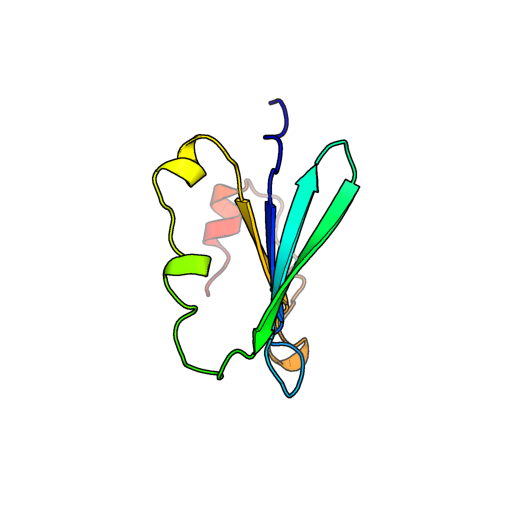 1 87 ? -11.975 7.485 19.516 1.00 91.25 87 LEU A O 1
ATOM 694 N N . VAL A 1 88 ? -11.690 9.388 18.359 1.00 88.69 88 VAL A N 1
ATOM 695 C CA . VAL A 1 88 ? -10.240 9.199 18.157 1.00 88.69 88 VAL A CA 1
ATOM 696 C C . VAL A 1 88 ? -9.484 9.245 19.485 1.00 88.69 88 VAL A C 1
ATOM 698 O O . VAL A 1 88 ? -8.542 8.482 19.659 1.00 88.69 88 VAL A O 1
ATOM 701 N N . SER A 1 89 ? -9.906 10.088 20.432 1.00 88.94 89 SER A N 1
ATOM 702 C CA . SER A 1 89 ? -9.278 10.171 21.757 1.00 88.94 89 SER A CA 1
ATOM 703 C C . SER A 1 89 ? -9.529 8.945 22.646 1.00 88.94 89 SER A C 1
ATOM 705 O O . SER A 1 89 ? -8.729 8.671 23.533 1.00 88.94 89 SER A O 1
ATOM 707 N N . MET A 1 90 ? -10.607 8.189 22.398 1.00 90.19 90 MET A N 1
ATOM 708 C CA . MET A 1 90 ? -10.926 6.951 23.128 1.00 90.19 90 MET A CA 1
ATOM 709 C C . MET A 1 90 ? -10.106 5.739 22.661 1.00 90.19 90 MET A C 1
ATOM 711 O O . MET A 1 90 ? -10.145 4.688 23.302 1.00 90.19 90 MET A O 1
ATOM 715 N N . LEU A 1 91 ? -9.415 5.849 21.525 1.00 87.81 91 LEU A N 1
ATOM 716 C CA . LEU A 1 91 ? -8.580 4.791 20.967 1.00 87.81 91 LEU A CA 1
ATOM 717 C C . LEU A 1 91 ? -7.127 5.005 21.410 1.00 87.81 91 LEU A C 1
ATOM 719 O O . LEU A 1 91 ? -6.470 5.942 20.964 1.00 87.81 91 LEU A O 1
ATOM 723 N N . GLU A 1 92 ? -6.615 4.116 22.259 1.00 74.19 92 GLU A N 1
ATOM 724 C CA . GLU A 1 92 ? -5.179 4.012 22.545 1.00 74.19 92 GLU A CA 1
ATOM 725 C C . GLU A 1 92 ? -4.536 3.025 21.550 1.00 74.19 92 GLU A C 1
ATOM 727 O O . GLU A 1 92 ? -5.115 1.970 21.266 1.00 74.19 92 GLU A O 1
ATOM 732 N N . PHE A 1 93 ? -3.371 3.383 20.993 1.00 65.31 93 PHE A N 1
ATOM 733 C CA . PHE A 1 93 ? -2.622 2.582 20.010 1.00 65.31 93 PHE A CA 1
ATOM 734 C C . PHE A 1 93 ? -1.366 1.964 20.622 1.00 65.31 93 PHE A C 1
ATOM 736 O O . PHE A 1 93 ? -0.648 2.698 21.339 1.00 65.31 93 PHE A O 1
#

Foldseek 3Di:
DDDDDAQKEWEFEPQDPWTKIWIWGQPPNDIHTPDMDTDDPPDDDDCVPPPDDPVCVVHPYHYHYDDHPVPDDDDDDDDPDDDPVVVVVVDDD

Sequence (93 aa):
MKAKKIHSCNVLDLAHEQPRLWRFDARNGGVKLDGEMPITPGTPVPPRVGAKGWQSLFRTRLNIVWIPSDQLFLRVLQLPASDITELVSMLEF

Secondary structure (DSSP, 8-state):
-PPPPEEEEEEEE-SSSS-EEEEEEEETTEEEEEEEEE--TTSPPPHHHHS--THHHHSEEEEEEEPPGGG---------S--HHHHHHT---

pLDDT: mean 85.56, std 8.36, range [48.88, 94.94]